Protein AF-0000000069702756 (afdb_homodimer)

Organism: Klebsiella variicola (NCBI:txid244366)

Structure (mmCIF, N/CA/C/O backbone):
data_AF-0000000069702756-model_v1
#
loop_
_entity.id
_entity.type
_entity.pdbx_description
1 polymer 'DUF1471 domain-containing protein'
#
loop_
_atom_site.group_PDB
_atom_site.id
_atom_site.type_symbol
_atom_site.label_atom_id
_atom_site.label_alt_id
_atom_site.label_comp_id
_atom_site.label_asym_id
_atom_site.label_entity_id
_atom_site.label_seq_id
_atom_site.pdbx_PDB_ins_code
_atom_site.Cartn_x
_atom_site.Cartn_y
_atom_site.Cartn_z
_atom_site.occupancy
_atom_site.B_iso_or_equiv
_atom_site.auth_seq_id
_atom_site.auth_comp_id
_atom_site.auth_asym_id
_atom_site.auth_atom_id
_atom_site.pdbx_PDB_model_num
ATOM 1 N N . MET A 1 1 ? 12.602 -3.836 43.719 1 29.5 1 MET A N 1
ATOM 2 C CA . MET A 1 1 ? 11.68 -3.465 42.656 1 29.5 1 MET A CA 1
ATOM 3 C C . MET A 1 1 ? 12.219 -3.9 41.281 1 29.5 1 MET A C 1
ATOM 5 O O . MET A 1 1 ? 13.352 -3.561 40.938 1 29.5 1 MET A O 1
ATOM 9 N N . LYS A 1 2 ? 11.969 -5.18 40.969 1 30.47 2 LYS A N 1
ATOM 10 C CA . LYS A 1 2 ? 12.484 -5.785 39.719 1 30.47 2 LYS A CA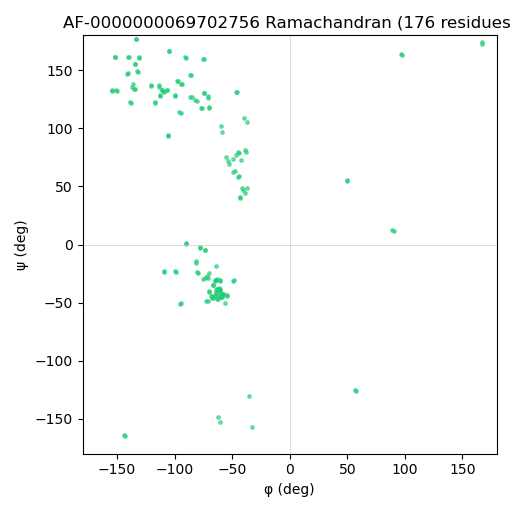 1
ATOM 11 C C . LYS A 1 2 ? 11.992 -5.039 38.5 1 30.47 2 LYS A C 1
ATOM 13 O O . LYS A 1 2 ? 10.805 -4.738 38.375 1 30.47 2 LYS A O 1
ATOM 18 N N . LYS A 1 3 ? 12.883 -4.164 38.062 1 32.62 3 LYS A N 1
ATOM 19 C CA . LYS A 1 3 ? 12.656 -3.348 36.875 1 32.62 3 LYS A CA 1
ATOM 20 C C . LYS A 1 3 ? 12.133 -4.191 35.719 1 32.62 3 LYS A C 1
ATOM 22 O O . LYS A 1 3 ? 12.773 -5.16 35.281 1 32.62 3 LYS A O 1
ATOM 27 N N . VAL A 1 4 ? 10.906 -4.484 35.812 1 38.25 4 VAL A N 1
ATOM 28 C CA . VAL A 1 4 ? 10.305 -5.117 34.656 1 38.25 4 VAL A CA 1
ATOM 29 C C . VAL A 1 4 ? 10.656 -4.32 33.406 1 38.25 4 VAL A C 1
ATOM 31 O O . VAL A 1 4 ? 10.367 -3.125 33.312 1 38.25 4 VAL A O 1
ATOM 34 N N . ILE A 1 5 ? 11.875 -4.496 33.062 1 35.91 5 ILE A N 1
ATOM 35 C CA . ILE A 1 5 ? 12.195 -3.873 31.797 1 35.91 5 ILE A CA 1
ATOM 36 C C . ILE A 1 5 ? 11.211 -4.355 30.734 1 35.91 5 ILE A C 1
ATOM 38 O O . ILE A 1 5 ? 11.102 -5.559 30.469 1 35.91 5 ILE A O 1
ATOM 42 N N . VAL A 1 6 ? 10.078 -3.918 30.844 1 35.66 6 VAL A N 1
ATOM 43 C CA . VAL A 1 6 ? 9.195 -4.203 29.719 1 35.66 6 VAL A CA 1
ATOM 44 C C . VAL A 1 6 ? 9.883 -3.832 28.406 1 35.66 6 VAL A C 1
ATOM 46 O O . VAL A 1 6 ? 10.195 -2.66 28.172 1 35.66 6 VAL A O 1
ATOM 49 N N . ALA A 1 7 ? 10.961 -4.484 28.141 1 35.19 7 ALA A N 1
ATOM 50 C CA . ALA A 1 7 ? 11.477 -4.215 26.797 1 35.19 7 ALA A CA 1
ATOM 51 C C . ALA A 1 7 ? 10.352 -4.211 25.766 1 35.19 7 ALA A C 1
ATOM 53 O O . ALA A 1 7 ? 9.594 -5.18 25.656 1 35.19 7 ALA A O 1
ATOM 54 N N . LEU A 1 8 ? 9.656 -3.139 25.719 1 34.28 8 LEU A N 1
ATOM 55 C CA . LEU A 1 8 ? 8.734 -2.994 24.594 1 34.28 8 LEU A CA 1
ATOM 56 C C . LEU A 1 8 ? 9.398 -3.404 23.281 1 34.28 8 LEU A C 1
ATOM 58 O O . LEU A 1 8 ? 10.367 -2.775 22.844 1 34.28 8 LEU A O 1
ATOM 62 N N . ALA A 1 9 ? 9.836 -4.664 23.281 1 32.09 9 ALA A N 1
ATOM 63 C CA . ALA A 1 9 ? 10.344 -5.066 21.969 1 32.09 9 ALA A CA 1
ATOM 64 C C . ALA A 1 9 ? 9.484 -4.484 20.859 1 32.09 9 ALA A C 1
ATOM 66 O O . ALA A 1 9 ? 8.266 -4.684 20.828 1 32.09 9 ALA A O 1
ATOM 67 N N . LEU A 1 10 ? 9.734 -3.256 20.547 1 34.94 10 LEU A N 1
ATOM 68 C CA . LEU A 1 10 ? 9.125 -2.596 19.391 1 34.94 10 LEU A CA 1
ATOM 69 C C . LEU A 1 10 ? 9.133 -3.51 18.172 1 34.94 10 LEU A C 1
ATOM 71 O O . LEU A 1 10 ? 10.18 -3.709 17.547 1 34.94 10 LEU A O 1
ATOM 75 N N . SER A 1 11 ? 8.828 -4.875 18.391 1 36.53 11 SER A N 1
ATOM 76 C CA . SER A 1 11 ? 8.828 -5.723 17.203 1 36.53 11 SER A CA 1
ATOM 77 C C . SER A 1 11 ? 8.211 -5 16.016 1 36.53 11 SER A C 1
ATOM 79 O O . SER A 1 11 ? 7.246 -4.246 16.156 1 36.53 11 SER A O 1
ATOM 81 N N . ALA A 1 12 ? 9.023 -4.656 15.117 1 32.22 12 ALA A N 1
ATOM 82 C CA . ALA A 1 12 ? 8.523 -4.121 13.852 1 32.22 12 ALA A CA 1
ATOM 83 C C . ALA A 1 12 ? 7.297 -4.887 13.375 1 32.22 12 ALA A C 1
ATOM 85 O O . ALA A 1 12 ? 7.395 -6.051 12.977 1 32.22 12 ALA A O 1
ATOM 86 N N . VAL A 1 13 ? 6.23 -5.199 14.211 1 34.97 13 VAL A N 1
ATOM 87 C CA . VAL A 1 13 ? 5.004 -5.844 13.75 1 34.97 13 VAL A CA 1
ATOM 88 C C . VAL A 1 13 ? 4.574 -5.238 12.414 1 34.97 13 VAL A C 1
ATOM 90 O O . VAL A 1 13 ? 4.059 -4.117 12.375 1 34.97 13 VAL A O 1
ATOM 93 N N . ALA A 1 14 ? 5.312 -5.113 11.555 1 35.88 14 ALA A N 1
ATOM 94 C CA . ALA A 1 14 ? 4.75 -4.711 10.266 1 35.88 14 ALA A CA 1
ATOM 95 C C . ALA A 1 14 ? 3.371 -5.332 10.055 1 35.88 14 ALA A C 1
ATOM 97 O O . ALA A 1 14 ? 2.846 -6.008 10.938 1 35.88 14 ALA A O 1
ATOM 98 N N . PHE A 1 15 ? 3.152 -6 8.812 1 38.38 15 PHE A N 1
ATOM 99 C CA . PHE A 1 15 ? 1.966 -6.18 7.984 1 38.38 15 PHE A CA 1
ATOM 100 C C . PHE A 1 15 ? 0.99 -7.148 8.641 1 38.38 15 PHE A C 1
ATOM 102 O O . PHE A 1 15 ? 0.016 -7.574 8.016 1 38.38 15 PHE A O 1
ATOM 109 N N . GLY A 1 16 ? 1.469 -8.148 9.492 1 34.31 16 GLY A N 1
ATOM 110 C CA . GLY A 1 16 ? 0.382 -9.117 9.5 1 34.31 16 GLY A CA 1
ATOM 111 C C . GLY A 1 16 ? -0.945 -8.516 9.922 1 34.31 16 GLY A C 1
ATOM 112 O O . GLY A 1 16 ? -1.986 -9.172 9.828 1 34.31 16 GLY A O 1
ATOM 113 N N . ALA A 1 17 ? -0.895 -7.867 10.984 1 38.16 17 ALA A N 1
ATOM 114 C CA . ALA A 1 17 ? -2.174 -7.918 11.688 1 38.16 17 ALA A CA 1
ATOM 115 C C . ALA A 1 17 ? -3.283 -7.277 10.852 1 38.16 17 ALA A C 1
ATOM 117 O O . ALA A 1 17 ? -3.016 -6.652 9.828 1 38.16 17 ALA A O 1
ATOM 118 N N . SER A 1 18 ? -4.25 -6.688 11.539 1 50.97 18 SER A N 1
ATOM 119 C CA . SER A 1 18 ? -5.672 -6.512 11.266 1 50.97 18 SER A CA 1
ATOM 120 C C . SER A 1 18 ? -5.902 -5.5 10.148 1 50.97 18 SER A C 1
ATOM 122 O O . SER A 1 18 ? -7.02 -5.363 9.641 1 50.97 18 SER A O 1
ATOM 124 N N . ALA A 1 19 ? -4.902 -4.461 9.93 1 62.91 19 ALA A N 1
ATOM 125 C CA . ALA A 1 19 ? -5.344 -3.455 8.969 1 62.91 19 ALA A CA 1
ATOM 126 C C . ALA A 1 19 ? -5.051 -3.895 7.539 1 62.91 19 ALA A C 1
ATOM 128 O O . ALA A 1 19 ? -4.023 -4.52 7.273 1 62.91 19 ALA A O 1
ATOM 129 N N . ALA A 1 20 ? -5.988 -3.879 6.793 1 79.44 20 ALA A N 1
ATOM 130 C CA . ALA A 1 20 ? -5.883 -4.168 5.363 1 79.44 20 ALA A CA 1
ATOM 131 C C . ALA A 1 20 ? -4.699 -3.432 4.742 1 79.44 20 ALA A C 1
ATOM 133 O O . ALA A 1 20 ? -4.422 -2.283 5.094 1 79.44 20 ALA A O 1
ATOM 134 N N . GLN A 1 21 ? -3.852 -4.113 3.967 1 86.31 21 GLN A N 1
ATOM 135 C CA . GLN A 1 21 ? -2.637 -3.582 3.357 1 86.31 21 GLN A CA 1
ATOM 136 C C . GLN A 1 21 ? -2.881 -3.178 1.906 1 86.31 21 GLN A C 1
ATOM 138 O O . GLN A 1 21 ? -3.592 -3.869 1.175 1 86.31 21 GLN A O 1
ATOM 143 N N . LEU A 1 22 ? -2.242 -2.041 1.576 1 91.5 22 LEU A N 1
ATOM 144 C CA . LEU A 1 22 ? -2.342 -1.592 0.192 1 91.5 22 LEU A CA 1
ATOM 145 C C . LEU A 1 22 ? -1.468 -2.445 -0.721 1 91.5 22 LEU A C 1
ATOM 147 O O . LEU A 1 22 ? -0.321 -2.746 -0.385 1 91.5 22 LEU A O 1
ATOM 151 N N . ILE A 1 23 ? -2.023 -2.928 -1.808 1 93.5 23 ILE A N 1
ATOM 152 C CA . ILE A 1 23 ? -1.284 -3.715 -2.789 1 93.5 23 ILE A CA 1
ATOM 153 C C . ILE A 1 23 ? -1.599 -3.211 -4.195 1 93.5 23 ILE A C 1
ATOM 155 O O . ILE A 1 23 ? -2.359 -2.254 -4.363 1 93.5 23 ILE A O 1
ATOM 159 N N . THR A 1 24 ? -0.906 -3.83 -5.191 1 94.12 24 THR A N 1
ATOM 160 C CA . THR A 1 24 ? -1.126 -3.412 -6.574 1 94.12 24 THR A CA 1
ATOM 161 C C . THR A 1 24 ? -1.977 -4.434 -7.32 1 94.12 24 THR A C 1
ATOM 163 O O . THR A 1 24 ? -2.168 -5.555 -6.844 1 94.12 24 THR A O 1
ATOM 166 N N . LYS A 1 25 ? -2.449 -4.039 -8.445 1 93.75 25 LYS A N 1
ATOM 167 C CA . LYS A 1 25 ? -3.293 -4.922 -9.25 1 93.75 25 LYS A CA 1
ATOM 168 C C . LYS A 1 25 ? -2.514 -6.145 -9.727 1 93.75 25 LYS A C 1
ATOM 170 O O . LYS A 1 25 ? -3.084 -7.223 -9.891 1 93.75 25 LYS A O 1
ATOM 175 N N . GLU A 1 26 ? -1.256 -5.953 -9.914 1 92.69 26 GLU A N 1
ATOM 176 C CA . GLU A 1 26 ? -0.386 -7.047 -10.336 1 92.69 26 GLU A CA 1
ATOM 177 C C . GLU A 1 26 ? -0.319 -8.141 -9.281 1 92.69 26 GLU A C 1
ATOM 179 O O . GLU A 1 26 ? -0.345 -9.328 -9.602 1 92.69 26 GLU A O 1
ATOM 184 N N . GLU A 1 27 ? -0.296 -7.746 -8.07 1 93.19 27 GLU A N 1
ATOM 185 C CA . GLU A 1 27 ? -0.268 -8.695 -6.965 1 93.19 27 GLU A CA 1
ATOM 186 C C . GLU A 1 27 ? -1.581 -9.469 -6.871 1 93.19 27 GLU A C 1
ATOM 188 O O . GLU A 1 27 ? -1.582 -10.672 -6.582 1 93.19 27 GLU A O 1
ATOM 193 N N . VAL A 1 28 ? -2.658 -8.727 -7.004 1 95 28 VAL A N 1
ATOM 194 C CA . VAL A 1 28 ? -3.982 -9.336 -6.93 1 95 28 VAL A CA 1
ATOM 195 C C . VAL A 1 28 ? -4.082 -10.477 -7.941 1 95 28 VAL A C 1
ATOM 197 O O . VAL A 1 28 ? -4.602 -11.555 -7.625 1 95 28 VAL A O 1
ATOM 200 N N . LYS A 1 29 ? -3.586 -10.219 -9.109 1 92.12 29 LYS A N 1
ATOM 201 C CA . LYS A 1 29 ? -3.629 -11.211 -10.18 1 92.12 29 LYS A CA 1
ATOM 202 C C . LYS A 1 29 ? -2.686 -12.375 -9.891 1 92.12 29 LYS A C 1
ATOM 204 O O . LYS A 1 29 ? -3.031 -13.531 -10.125 1 92.12 29 LYS A O 1
ATOM 209 N N . HIS A 1 30 ? -1.546 -12.086 -9.383 1 90.31 30 HIS A N 1
ATOM 210 C CA . HIS A 1 30 ? -0.539 -13.102 -9.102 1 90.31 30 HIS A CA 1
ATOM 211 C C . HIS A 1 30 ? -0.991 -14.031 -7.98 1 90.31 30 HIS A C 1
ATOM 213 O O . HIS A 1 30 ? -0.875 -15.25 -8.094 1 90.31 30 HIS A O 1
ATOM 219 N N . PHE A 1 31 ? -1.513 -13.453 -6.898 1 92 31 PHE A N 1
ATOM 220 C CA . PHE A 1 31 ? -1.909 -14.211 -5.719 1 92 31 PHE A CA 1
ATOM 221 C C . PHE A 1 31 ? -3.367 -14.648 -5.82 1 92 31 PHE A C 1
ATOM 223 O O . PHE A 1 31 ? -3.867 -15.367 -4.957 1 92 31 PHE A O 1
ATOM 230 N N . LYS A 1 32 ? -3.959 -14.32 -6.859 1 94.81 32 LYS A N 1
ATOM 231 C CA . LYS A 1 32 ? -5.34 -14.688 -7.16 1 94.81 32 LYS A CA 1
ATOM 232 C C . LYS A 1 32 ? -6.262 -14.367 -5.984 1 94.81 32 LYS A C 1
ATOM 234 O O . LYS A 1 32 ? -6.996 -15.242 -5.512 1 94.81 32 LYS A O 1
ATOM 239 N N . LEU A 1 33 ? -6.254 -13.164 -5.547 1 96.19 33 LEU A N 1
ATOM 240 C CA . LEU A 1 33 ? -7.055 -12.703 -4.418 1 96.19 33 LEU A CA 1
ATOM 241 C C . LEU A 1 33 ? -8.523 -12.562 -4.812 1 96.19 33 LEU A C 1
ATOM 243 O O . LEU A 1 33 ? -8.836 -12.43 -6 1 96.19 33 LEU A O 1
ATOM 247 N N . THR A 1 34 ? -9.312 -12.57 -3.822 1 97 34 THR A N 1
ATOM 248 C CA . THR A 1 34 ? -10.75 -12.469 -4.059 1 97 34 THR A CA 1
ATOM 249 C C . THR A 1 34 ? -11.234 -11.039 -3.82 1 97 34 THR A C 1
ATOM 251 O O . THR A 1 34 ? -10.961 -10.453 -2.77 1 97 34 THR A O 1
ATOM 254 N N . LYS A 1 35 ? -11.883 -10.594 -4.758 1 96.75 35 LYS A N 1
ATOM 255 C CA . LYS A 1 35 ? -12.406 -9.234 -4.645 1 96.75 35 LYS A CA 1
ATOM 256 C C . LYS A 1 35 ? -13.547 -9.164 -3.631 1 96.75 35 LYS A C 1
ATOM 258 O O . LYS A 1 35 ? -14.492 -9.953 -3.697 1 96.75 35 LYS A O 1
ATOM 263 N N . VAL A 1 36 ? -13.438 -8.273 -2.709 1 97.12 36 VAL A N 1
ATOM 264 C CA . VAL A 1 36 ? -14.43 -8.117 -1.65 1 97.12 36 VAL A CA 1
ATOM 265 C C . VAL A 1 36 ? -15.422 -7.027 -2.037 1 97.12 36 VAL A C 1
ATOM 267 O O . VAL A 1 36 ? -16.641 -7.238 -1.966 1 97.12 36 VAL A O 1
ATOM 270 N N . GLY A 1 37 ? -14.883 -5.832 -2.432 1 97.56 37 GLY A N 1
ATOM 271 C CA . GLY A 1 37 ? -15.727 -4.719 -2.83 1 97.56 37 GLY A CA 1
ATOM 272 C C . GLY A 1 37 ? -14.969 -3.406 -2.93 1 97.56 37 GLY A C 1
ATOM 273 O O . GLY A 1 37 ? -13.797 -3.328 -2.555 1 97.56 37 GLY A O 1
ATOM 274 N N . PRO A 1 38 ? -15.625 -2.443 -3.408 1 96.5 38 PRO A N 1
ATOM 275 C CA . PRO A 1 38 ? -15 -1.128 -3.564 1 96.5 38 PRO A CA 1
ATOM 276 C C . PRO A 1 38 ? -15.078 -0.284 -2.293 1 96.5 38 PRO A C 1
ATOM 278 O O . PRO A 1 38 ? -16.031 -0.406 -1.525 1 96.5 38 PRO A O 1
ATOM 281 N N . ILE A 1 39 ? -14.031 0.523 -2.068 1 95.5 39 ILE A N 1
ATOM 282 C CA . ILE A 1 39 ? -14.008 1.512 -0.997 1 95.5 39 ILE A CA 1
ATOM 283 C C . ILE A 1 39 ? -13.477 2.84 -1.531 1 95.5 39 ILE A C 1
ATOM 285 O O . ILE A 1 39 ? -12.82 2.879 -2.57 1 95.5 39 ILE A O 1
ATOM 289 N N . SER A 1 40 ? -13.812 3.912 -0.934 1 92.62 40 SER A N 1
ATOM 290 C CA . SER A 1 40 ? -13.367 5.227 -1.38 1 92.62 40 SER A CA 1
ATOM 291 C C . SER A 1 40 ? -13.344 6.223 -0.225 1 92.62 40 SER A C 1
ATOM 293 O O . SER A 1 40 ? -14.172 6.148 0.683 1 92.62 40 SER A O 1
ATOM 295 N N . VAL A 1 41 ? -12.18 6.887 -0.254 1 91.19 41 VAL A N 1
ATOM 296 C CA . VAL A 1 41 ? -12.07 7.953 0.74 1 91.19 41 VAL A CA 1
ATOM 297 C C . VAL A 1 41 ? -12.109 9.312 0.047 1 91.19 41 VAL A C 1
ATOM 299 O O . VAL A 1 41 ? -11.586 9.469 -1.059 1 91.19 41 VAL A O 1
ATOM 302 N N . GLY A 1 42 ? -12.805 10.172 0.435 1 81.81 42 GLY A N 1
ATOM 303 C CA . GLY A 1 42 ? -12.992 11.469 -0.192 1 81.81 42 GLY A CA 1
ATOM 304 C C . GLY A 1 42 ? -13.172 12.594 0.808 1 81.81 42 GLY A C 1
ATOM 305 O O . GLY A 1 42 ? -12.875 12.438 1.993 1 81.81 42 GLY A O 1
ATOM 306 N N . PRO A 1 43 ? -13.648 13.562 0.202 1 73.75 43 PRO A N 1
ATOM 307 C CA . PRO A 1 43 ? -13.828 14.812 0.947 1 73.75 43 PRO A CA 1
ATOM 308 C C . PRO A 1 43 ? -14.547 14.609 2.277 1 73.75 43 PRO A C 1
ATOM 310 O O . PRO A 1 43 ? -14.273 15.32 3.248 1 73.75 43 PRO A O 1
ATOM 313 N N . SER A 1 44 ? -15.266 13.758 2.191 1 69.19 44 SER A N 1
ATOM 314 C CA . SER A 1 44 ? -15.906 13.57 3.488 1 69.19 44 SER A CA 1
ATOM 315 C C . SER A 1 44 ? -14.953 12.93 4.488 1 69.19 44 SER A C 1
ATOM 317 O O . SER A 1 44 ? -15.148 13.047 5.703 1 69.19 44 SER A O 1
ATOM 319 N N . GLY A 1 45 ? -14.086 12.188 3.992 1 64.81 45 GLY A N 1
ATOM 320 C CA . GLY A 1 45 ? -13.109 11.57 4.875 1 64.81 45 GLY A CA 1
ATOM 321 C C . GLY A 1 45 ? -12.062 12.547 5.383 1 64.81 45 GLY A C 1
ATOM 322 O O . GLY A 1 45 ? -11.352 12.25 6.344 1 64.81 45 GLY A O 1
ATOM 323 N N . GLY A 1 46 ? -12.227 13.766 4.793 1 68.06 46 GLY A N 1
ATOM 324 C CA . GLY A 1 46 ? -11.359 14.82 5.277 1 68.06 46 GLY A CA 1
ATOM 325 C C . GLY A 1 46 ? -10.125 15.031 4.414 1 68.06 46 GLY A C 1
ATOM 326 O O . GLY A 1 46 ? -9.961 14.359 3.395 1 68.06 46 GLY A O 1
ATOM 327 N N . GLU A 1 47 ? -9.5 16.094 4.586 1 79 47 GLU A N 1
ATOM 328 C CA . GLU A 1 47 ? -8.203 16.406 4.008 1 79 47 GLU A CA 1
ATOM 329 C C . GLU A 1 47 ? -7.094 15.57 4.648 1 79 47 GLU A C 1
ATOM 331 O O . GLU A 1 47 ? -7.078 15.375 5.867 1 79 47 GLU A O 1
ATOM 336 N N . PHE A 1 48 ? -6.535 14.812 3.768 1 84.56 48 PHE A N 1
ATOM 337 C CA . PHE A 1 48 ? -5.449 13.992 4.289 1 84.56 48 PHE A CA 1
ATOM 338 C C . PHE A 1 48 ? -4.164 14.805 4.402 1 84.56 48 PHE A C 1
ATOM 340 O O . PHE A 1 48 ? -3.789 15.516 3.471 1 84.56 48 PHE A O 1
ATOM 347 N N . SER A 1 49 ? -3.684 14.781 5.641 1 83.12 49 SER A N 1
ATOM 348 C CA . SER A 1 49 ? -2.451 15.531 5.871 1 83.12 49 SER A CA 1
ATOM 349 C C . SER A 1 49 ? -1.231 14.75 5.402 1 83.12 49 SER A C 1
ATOM 351 O O . SER A 1 49 ? -0.179 15.328 5.129 1 83.12 49 SER A O 1
ATOM 353 N N . SER A 1 50 ? -1.386 13.43 5.359 1 85.69 50 SER A N 1
ATOM 354 C CA . SER A 1 50 ? -0.285 12.57 4.941 1 85.69 50 SER A CA 1
ATOM 355 C C . SER A 1 50 ? -0.802 11.281 4.316 1 85.69 50 SER A C 1
ATOM 357 O O . SER A 1 50 ? -1.955 10.898 4.527 1 85.69 50 SER A O 1
ATOM 359 N N . PRO A 1 51 ? 0.043 10.617 3.588 1 89.75 51 PRO A N 1
ATOM 360 C CA . PRO A 1 51 ? -0.372 9.336 3.01 1 89.75 51 PRO A CA 1
ATOM 361 C C . PRO A 1 51 ? -0.759 8.312 4.07 1 89.75 51 PRO A C 1
ATOM 363 O O . PRO A 1 51 ? -1.648 7.484 3.838 1 89.75 51 PRO A O 1
ATOM 366 N N . SER A 1 52 ? -0.091 8.445 5.176 1 84.88 52 SER A N 1
ATOM 367 C CA . SER A 1 52 ? -0.398 7.539 6.277 1 84.88 52 SER A CA 1
ATOM 368 C C . SER A 1 52 ? -1.85 7.68 6.719 1 84.88 52 SER A C 1
ATOM 370 O O . SER A 1 52 ? -2.508 6.688 7.035 1 84.88 52 SER A O 1
ATOM 372 N N . ASP A 1 53 ? -2.342 8.906 6.738 1 84.31 53 ASP A N 1
ATOM 373 C CA . ASP A 1 53 ? -3.729 9.188 7.098 1 84.31 53 ASP A CA 1
ATOM 374 C C . ASP A 1 53 ? -4.691 8.562 6.09 1 84.31 53 ASP A C 1
ATOM 376 O O . ASP A 1 53 ? -5.73 8.016 6.473 1 84.31 53 ASP A O 1
ATOM 380 N N . LEU A 1 54 ? -4.359 8.648 4.918 1 88.12 54 LEU A N 1
ATOM 381 C CA . LEU A 1 54 ? -5.16 8.094 3.832 1 88.12 54 LEU A CA 1
ATOM 382 C C . LEU A 1 54 ? -5.254 6.578 3.947 1 88.12 54 LEU A C 1
ATOM 384 O O . LEU A 1 54 ? -6.344 6.012 3.879 1 88.12 54 LEU A O 1
ATOM 388 N N . HIS A 1 55 ? -4.152 5.973 4.168 1 88.06 55 HIS A N 1
ATOM 389 C CA . HIS A 1 55 ? -4.086 4.52 4.273 1 88.06 55 HIS A CA 1
ATOM 390 C C . HIS A 1 55 ? -4.828 4.02 5.508 1 88.06 55 HIS A C 1
ATOM 392 O O . HIS A 1 55 ? -5.43 2.941 5.48 1 88.06 55 HIS A O 1
ATOM 398 N N . ASP A 1 56 ? -4.738 4.812 6.508 1 84.75 56 ASP A N 1
ATOM 399 C CA . ASP A 1 56 ? -5.473 4.469 7.723 1 84.75 56 ASP A CA 1
ATOM 400 C C . ASP A 1 56 ? -6.973 4.363 7.445 1 84.75 56 ASP A C 1
ATOM 402 O O . ASP A 1 56 ? -7.629 3.426 7.902 1 84.75 56 ASP A O 1
ATOM 406 N N . GLN A 1 57 ? -7.461 5.242 6.723 1 87.12 57 GLN A N 1
ATOM 407 C CA . GLN A 1 57 ? -8.883 5.246 6.383 1 87.12 57 GLN A CA 1
ATOM 408 C C . GLN A 1 57 ? -9.219 4.117 5.414 1 87.12 57 GLN A C 1
ATOM 410 O O . GLN A 1 57 ? -10.195 3.391 5.613 1 87.12 57 GLN A O 1
ATOM 415 N N . LEU A 1 58 ? -8.43 4.031 4.398 1 92.69 58 LEU A N 1
ATOM 416 C CA . LEU A 1 58 ? -8.648 2.975 3.414 1 92.69 58 LEU A CA 1
ATOM 417 C C . LEU A 1 58 ? -8.547 1.598 4.062 1 92.69 58 LEU A C 1
ATOM 419 O O . LEU A 1 58 ? -9.367 0.719 3.795 1 92.69 58 LEU A O 1
ATOM 423 N N . SER A 1 59 ? -7.488 1.457 4.898 1 89.81 59 SER A N 1
ATOM 424 C CA . SER A 1 59 ? -7.305 0.19 5.598 1 89.81 59 SER A CA 1
ATOM 425 C C . SER A 1 59 ? -8.492 -0.118 6.504 1 89.81 59 SER A C 1
ATOM 427 O O . SER A 1 59 ? -8.898 -1.274 6.629 1 89.81 59 SER A O 1
ATOM 429 N N . LYS A 1 60 ? -8.961 0.863 7.227 1 87.12 60 LYS A N 1
ATOM 430 C CA . LYS A 1 60 ? -10.117 0.701 8.109 1 87.12 60 LYS A CA 1
ATOM 431 C C . LYS A 1 60 ? -11.352 0.261 7.32 1 87.12 60 LYS A C 1
ATOM 433 O O . LYS A 1 60 ? -12.07 -0.65 7.738 1 87.12 60 LYS A O 1
ATOM 438 N N . LEU A 1 61 ? -11.547 0.904 6.199 1 92.12 61 LEU A N 1
ATOM 439 C CA . LEU A 1 61 ? -12.68 0.56 5.344 1 92.12 61 LEU A CA 1
ATOM 440 C C . LEU A 1 61 ? -12.531 -0.856 4.797 1 92.12 61 LEU A C 1
ATOM 442 O O . LEU A 1 61 ? -13.508 -1.612 4.754 1 92.12 61 LEU A O 1
ATOM 446 N N . ALA A 1 62 ? -11.398 -1.175 4.363 1 93.06 62 ALA A N 1
ATOM 447 C CA . ALA A 1 62 ? -11.125 -2.52 3.861 1 93.06 62 ALA A CA 1
ATOM 448 C C . ALA A 1 62 ? -11.391 -3.57 4.934 1 93.06 62 ALA A C 1
ATOM 450 O O . ALA A 1 62 ? -11.977 -4.621 4.652 1 93.06 62 ALA A O 1
ATOM 451 N N . ASP A 1 63 ? -10.875 -3.23 6.16 1 88.06 63 ASP A N 1
ATOM 452 C CA . ASP A 1 63 ? -11.094 -4.133 7.285 1 88.06 63 ASP A CA 1
ATOM 453 C C . ASP A 1 63 ? -12.586 -4.309 7.57 1 88.06 63 ASP A C 1
ATOM 455 O O . ASP A 1 63 ? -13.039 -5.414 7.875 1 88.06 63 ASP A O 1
ATOM 459 N N . GLU A 1 64 ? -13.32 -3.238 7.445 1 90.38 64 GLU A N 1
ATOM 460 C CA . GLU A 1 64 ? -14.766 -3.27 7.68 1 90.38 64 GLU A CA 1
ATOM 461 C C . GLU A 1 64 ? -15.461 -4.176 6.672 1 90.38 64 GLU A C 1
ATOM 463 O O . GLU A 1 64 ? -16.484 -4.789 6.984 1 90.38 64 GLU A O 1
ATOM 468 N N . LYS A 1 65 ? -14.859 -4.223 5.57 1 92.31 65 LYS A N 1
ATOM 469 C CA . LYS A 1 65 ? -15.406 -5.066 4.516 1 92.31 65 LYS A CA 1
ATOM 470 C C . LYS A 1 65 ? -15.008 -6.527 4.711 1 92.31 65 LYS A C 1
ATOM 472 O O . LYS A 1 65 ? -15.547 -7.418 4.055 1 92.31 65 LYS A O 1
ATOM 477 N N . GLY A 1 66 ? -14.023 -6.59 5.562 1 90.75 66 GLY A N 1
ATOM 478 C CA . GLY A 1 66 ? -13.508 -7.922 5.824 1 90.75 66 GLY A CA 1
ATOM 479 C C . GLY A 1 66 ? -12.375 -8.32 4.895 1 90.75 66 GLY A C 1
ATOM 480 O O . GLY A 1 66 ? -12.078 -9.5 4.738 1 90.75 66 GLY A O 1
ATOM 481 N N . GLY A 1 67 ? -11.945 -7.352 4.238 1 92.38 67 GLY A N 1
ATOM 482 C CA . GLY A 1 67 ? -10.812 -7.609 3.354 1 92.38 67 GLY A CA 1
ATOM 483 C C . GLY A 1 67 ? -9.469 -7.395 4.023 1 92.38 67 GLY A C 1
ATOM 484 O O . GLY A 1 67 ? -9.391 -6.742 5.066 1 92.38 67 GLY A O 1
ATOM 485 N N . LYS A 1 68 ? -8.43 -8.008 3.408 1 89.06 68 LYS A N 1
ATOM 486 C CA . LYS A 1 68 ? -7.086 -7.906 3.977 1 89.06 68 LYS A CA 1
ATOM 487 C C . LYS A 1 68 ? -6.195 -7.02 3.113 1 89.06 68 LYS A C 1
ATOM 489 O O . LYS A 1 68 ? -5.199 -6.477 3.594 1 89.06 68 LYS A O 1
ATOM 494 N N . TYR A 1 69 ? -6.57 -6.934 1.916 1 92.94 69 TYR A N 1
ATOM 495 C CA . TYR A 1 69 ? -5.801 -6.156 0.951 1 92.94 69 TYR A CA 1
ATOM 496 C C . TYR A 1 69 ? -6.711 -5.234 0.147 1 92.94 69 TYR A C 1
ATOM 498 O O . TYR A 1 69 ? -7.895 -5.52 -0.03 1 92.94 69 TYR A O 1
ATOM 506 N N . TYR A 1 70 ? -6.168 -4.09 -0.243 1 94.44 70 TYR A N 1
ATOM 507 C CA . TYR A 1 70 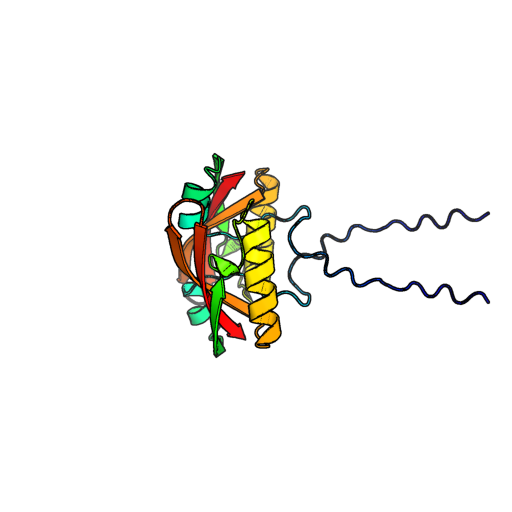? -6.941 -3.195 -1.097 1 94.44 70 TYR A CA 1
ATOM 508 C C . TYR A 1 70 ? -6.059 -2.564 -2.166 1 94.44 70 TYR A C 1
ATOM 510 O O . TYR A 1 70 ? -4.871 -2.322 -1.936 1 94.44 70 TYR A O 1
ATOM 518 N N . VAL A 1 71 ? -6.574 -2.283 -3.357 1 96.25 71 VAL A N 1
ATOM 519 C CA . VAL A 1 71 ? -5.867 -1.693 -4.488 1 96.25 71 VAL A CA 1
ATOM 520 C C . VAL A 1 71 ? -6.484 -0.342 -4.836 1 96.25 71 VAL A C 1
ATOM 522 O O . VAL A 1 71 ? -7.688 -0.251 -5.094 1 96.25 71 VAL A O 1
ATOM 525 N N . ILE A 1 72 ? -5.656 0.652 -4.789 1 95.69 72 ILE A N 1
ATOM 526 C CA . ILE A 1 72 ? -6.152 1.968 -5.176 1 95.69 72 ILE A CA 1
ATOM 527 C C . ILE A 1 72 ? -6.254 2.051 -6.699 1 95.69 72 ILE A C 1
ATOM 529 O O . ILE A 1 72 ? -5.25 1.922 -7.402 1 95.69 72 ILE A O 1
ATOM 533 N N . THR A 1 73 ? -7.41 2.232 -7.094 1 95.06 73 THR A N 1
ATOM 534 C CA . THR A 1 73 ? -7.664 2.256 -8.531 1 95.06 73 THR A CA 1
ATOM 535 C C . THR A 1 73 ? -7.77 3.691 -9.039 1 95.06 73 THR A C 1
ATOM 537 O O . THR A 1 73 ? -7.566 3.953 -10.227 1 95.06 73 THR A O 1
ATOM 540 N N . ALA A 1 74 ? -8.102 4.555 -8.078 1 92.44 74 ALA A N 1
ATOM 541 C CA . ALA A 1 74 ? -8.25 5.957 -8.469 1 92.44 74 ALA A CA 1
ATOM 542 C C . ALA A 1 74 ? -7.906 6.887 -7.305 1 92.44 74 ALA A C 1
ATOM 544 O O . ALA A 1 74 ? -8.281 6.625 -6.16 1 92.44 74 ALA A O 1
ATOM 545 N N . ALA A 1 75 ? -7.078 7.895 -7.613 1 92.12 75 ALA A N 1
ATOM 546 C CA . ALA A 1 75 ? -6.734 8.938 -6.648 1 92.12 75 ALA A CA 1
ATOM 547 C C . ALA A 1 75 ? -6.727 10.312 -7.305 1 92.12 75 ALA A C 1
ATOM 549 O O . ALA A 1 75 ? -6.078 10.508 -8.336 1 92.12 75 ALA A O 1
ATOM 550 N N . ARG A 1 76 ? -7.543 11.141 -6.766 1 88.12 76 ARG A N 1
ATOM 551 C CA . ARG A 1 76 ? -7.684 12.461 -7.383 1 88.12 76 ARG A CA 1
ATOM 552 C C . ARG A 1 76 ? -7.691 13.562 -6.328 1 88.12 76 ARG A C 1
ATOM 554 O O . ARG A 1 76 ? -8.227 13.375 -5.23 1 88.12 76 ARG A O 1
ATOM 561 N N . GLU A 1 77 ? -6.969 14.641 -6.652 1 86.69 77 GLU A N 1
ATOM 562 C CA . GLU A 1 77 ? -6.988 15.82 -5.789 1 86.69 77 GLU A CA 1
ATOM 563 C C . GLU A 1 77 ? -7.992 16.859 -6.289 1 86.69 77 GLU A C 1
ATOM 565 O O . GLU A 1 77 ? -7.977 17.219 -7.465 1 86.69 77 GLU A O 1
ATOM 570 N N . HIS A 1 78 ? -8.914 17.047 -5.582 1 83.81 78 HIS A N 1
ATOM 571 C CA . HIS A 1 78 ? -9.883 18.078 -5.906 1 83.81 78 HIS A CA 1
ATOM 572 C C . HIS A 1 78 ? -9.727 19.297 -4.992 1 83.81 78 HIS A C 1
ATOM 574 O O . HIS A 1 78 ? -10.383 19.391 -3.957 1 83.81 78 HIS A O 1
ATOM 580 N N . GLY A 1 79 ? -9.008 20.281 -5.324 1 83.06 79 GLY A N 1
ATOM 581 C CA . GLY A 1 79 ? -8.719 21.406 -4.445 1 83.06 79 GLY A CA 1
ATOM 582 C C . GLY A 1 79 ? -8.078 20.984 -3.135 1 83.06 79 GLY A C 1
ATOM 583 O O . GLY A 1 79 ? -7.07 20.281 -3.129 1 83.06 79 GLY A O 1
ATOM 584 N N . PRO A 1 80 ? -8.695 21.391 -2.016 1 80 80 PRO A N 1
ATOM 585 C CA . PRO A 1 80 ? -8.172 20.969 -0.711 1 80 80 PRO A CA 1
ATOM 586 C C . PRO A 1 80 ? -8.539 19.547 -0.348 1 80 80 PRO A C 1
ATOM 588 O O . PRO A 1 80 ? -8.078 19.016 0.668 1 80 80 PRO A O 1
ATOM 591 N N . ASN A 1 81 ? -9.297 19.016 -1.249 1 84.56 81 ASN A N 1
ATOM 592 C CA . ASN A 1 81 ? -9.828 17.688 -0.975 1 84.56 81 ASN A CA 1
ATOM 593 C C . ASN A 1 81 ? -9.125 16.625 -1.812 1 84.56 81 ASN A C 1
ATOM 595 O O . ASN A 1 81 ? -8.789 16.859 -2.973 1 84.56 81 ASN A O 1
ATOM 599 N N . PHE A 1 82 ? -8.758 15.586 -1.135 1 87.81 82 PHE A N 1
ATOM 600 C CA . PHE A 1 82 ? -8.164 14.438 -1.817 1 87.81 82 PHE A CA 1
ATOM 601 C C . PHE A 1 82 ? -9.078 13.227 -1.739 1 87.81 82 PHE A C 1
ATOM 603 O O . PHE A 1 82 ? -9.695 12.969 -0.703 1 87.81 82 PHE A O 1
ATOM 610 N N . GLU A 1 83 ? -9.305 12.672 -2.881 1 90.75 83 GLU A N 1
ATOM 611 C CA . GLU A 1 83 ? -10.156 11.484 -2.941 1 90.75 83 GLU A CA 1
ATOM 612 C C . GLU A 1 83 ? -9.406 10.297 -3.523 1 90.75 83 GLU A C 1
ATOM 614 O O . GLU A 1 83 ? -8.602 10.445 -4.445 1 90.75 83 GLU A O 1
ATOM 619 N N . ALA A 1 84 ? -9.625 9.164 -2.85 1 94.19 84 ALA A N 1
ATOM 620 C CA . ALA A 1 84 ? -9.023 7.922 -3.348 1 94.19 84 ALA A CA 1
ATOM 621 C C . ALA A 1 84 ? -10.047 6.785 -3.348 1 94.19 84 ALA A C 1
ATOM 623 O O . ALA A 1 84 ? -10.773 6.598 -2.373 1 94.19 84 ALA A O 1
ATOM 624 N N . THR A 1 85 ? -10.055 6.094 -4.445 1 95.19 85 THR A N 1
ATOM 625 C CA . THR A 1 85 ? -10.922 4.93 -4.574 1 95.19 85 THR A CA 1
ATOM 626 C C . THR A 1 85 ? -10.102 3.65 -4.688 1 95.19 85 THR A C 1
ATOM 628 O O . THR A 1 85 ? -9.078 3.623 -5.383 1 95.19 85 THR A O 1
ATOM 631 N N . ALA A 1 86 ? -10.555 2.707 -3.967 1 97 86 ALA A N 1
ATOM 632 C CA . ALA A 1 86 ? -9.805 1.454 -3.955 1 97 86 ALA A CA 1
ATOM 633 C C . ALA A 1 86 ? -10.742 0.252 -3.986 1 97 86 ALA A C 1
ATOM 635 O O . ALA A 1 86 ? -11.945 0.388 -3.729 1 97 86 ALA A O 1
ATOM 636 N N . GLU A 1 87 ? -10.18 -0.881 -4.363 1 97.38 87 GLU A N 1
ATOM 637 C CA . GLU A 1 87 ? -10.875 -2.164 -4.305 1 97.38 87 GLU A CA 1
ATOM 638 C C . GLU A 1 87 ? -10.273 -3.068 -3.232 1 97.38 87 GLU A C 1
ATOM 640 O O . GLU A 1 87 ? -9.055 -3.244 -3.176 1 97.38 87 GLU A O 1
ATOM 645 N N . VAL A 1 88 ? -11.164 -3.633 -2.465 1 96.75 88 VAL A N 1
ATOM 646 C CA . VAL A 1 88 ? -10.727 -4.457 -1.343 1 96.75 88 VAL A CA 1
ATOM 647 C C . VAL A 1 88 ? -10.664 -5.922 -1.77 1 96.75 88 VAL A C 1
ATOM 649 O O . VAL A 1 88 ? -11.531 -6.395 -2.508 1 96.75 88 VAL A O 1
ATOM 652 N N . TYR A 1 89 ? -9.625 -6.52 -1.319 1 95.81 89 TYR A N 1
ATOM 653 C CA . TYR A 1 89 ? -9.422 -7.926 -1.65 1 95.81 89 TYR A CA 1
ATOM 654 C C . TYR A 1 89 ? -9.102 -8.742 -0.403 1 95.81 89 TYR A C 1
ATOM 656 O O . TYR A 1 89 ? -8.742 -8.18 0.636 1 95.81 89 TYR A O 1
ATOM 664 N N . LYS A 1 90 ? -9.281 -10.109 -0.528 1 93.25 90 LYS A N 1
ATOM 665 C CA . LYS A 1 90 ? -8.969 -11.008 0.579 1 93.25 90 LYS A CA 1
ATOM 666 C C . LYS A 1 90 ? -8.383 -12.328 0.071 1 93.25 90 LYS A C 1
ATOM 668 O O . LYS A 1 90 ? -8.609 -12.711 -1.078 1 93.25 90 LYS A O 1
ATOM 673 N N . MET B 1 1 ? -1.005 -12.664 43.531 1 27.7 1 MET B N 1
ATOM 674 C CA . MET B 1 1 ? -0.646 -12.883 42.125 1 27.7 1 MET B CA 1
ATOM 675 C C . MET B 1 1 ? -1.298 -11.836 41.219 1 27.7 1 MET B C 1
ATOM 677 O O . MET B 1 1 ? -2.521 -11.812 41.094 1 27.7 1 MET B O 1
ATOM 681 N N . LYS B 1 2 ? -0.84 -10.648 41.344 1 31.81 2 LYS B N 1
ATOM 682 C CA . LYS B 1 2 ? -1.457 -9.508 40.656 1 31.81 2 LYS B CA 1
ATOM 683 C C . LYS B 1 2 ? -1.454 -9.68 39.156 1 31.81 2 LYS B C 1
ATOM 685 O O . LYS B 1 2 ? -0.472 -10.164 38.594 1 31.81 2 LYS B O 1
ATOM 690 N N . LYS B 1 3 ? -2.639 -10.055 38.688 1 30.28 3 LYS B N 1
ATOM 691 C CA . LYS B 1 3 ? -2.969 -10.234 37.281 1 30.28 3 LYS B CA 1
ATOM 692 C C . LYS B 1 3 ? -2.381 -9.109 36.438 1 30.28 3 LYS B C 1
ATOM 694 O O . LYS B 1 3 ? -2.725 -7.938 36.625 1 30.28 3 LYS B O 1
ATOM 699 N N . VAL B 1 4 ? -1.186 -9.195 36.312 1 37.34 4 VAL B N 1
ATOM 700 C CA . VAL B 1 4 ? -0.661 -8.258 35.312 1 37.34 4 VAL B CA 1
ATOM 701 C C . VAL B 1 4 ? -1.418 -8.43 34 1 37.34 4 VAL B C 1
ATOM 703 O O . VAL B 1 4 ? -1.422 -9.508 33.406 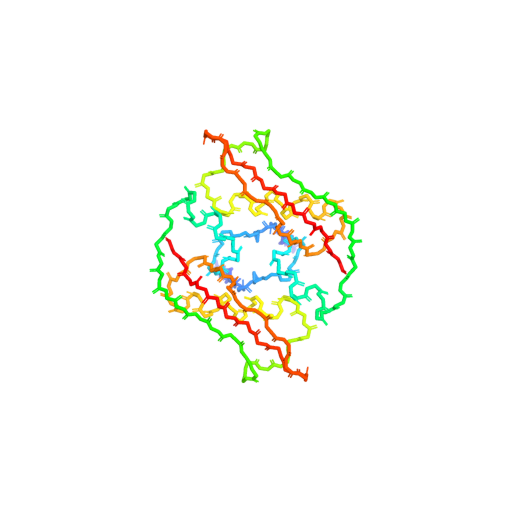1 37.34 4 VAL B O 1
ATOM 706 N N . ILE B 1 5 ? -2.631 -8.016 34.125 1 36.22 5 ILE B N 1
ATOM 707 C CA . ILE B 1 5 ? -3.291 -8.078 32.812 1 36.22 5 ILE B CA 1
ATOM 708 C C . ILE B 1 5 ? -2.488 -7.281 31.797 1 36.22 5 ILE B C 1
ATOM 710 O O . ILE B 1 5 ? -2.221 -6.094 32 1 36.22 5 ILE B O 1
ATOM 714 N N . VAL B 1 6 ? -1.481 -7.836 31.422 1 35.31 6 VAL B N 1
ATOM 715 C CA . VAL B 1 6 ? -0.826 -7.207 30.281 1 35.31 6 VAL B CA 1
ATOM 716 C C . VAL B 1 6 ? -1.856 -6.906 29.203 1 35.31 6 VAL B C 1
ATOM 718 O O . VAL B 1 6 ? -2.486 -7.82 28.656 1 35.31 6 VAL B O 1
ATOM 721 N N . ALA B 1 7 ? -2.777 -6.07 29.531 1 35.44 7 ALA B N 1
ATOM 722 C CA . ALA B 1 7 ? -3.619 -5.707 28.406 1 35.44 7 ALA B CA 1
ATOM 723 C C . ALA B 1 7 ? -2.771 -5.414 27.156 1 35.44 7 ALA B C 1
ATOM 725 O O . ALA B 1 7 ? -1.865 -4.582 27.203 1 35.44 7 ALA B O 1
ATOM 726 N N . LEU B 1 8 ? -2.379 -6.43 26.547 1 34.12 8 LEU B N 1
ATOM 727 C CA . LEU B 1 8 ? -1.797 -6.207 25.219 1 34.12 8 LEU B CA 1
ATOM 728 C C . LEU B 1 8 ? -2.641 -5.23 24.406 1 34.12 8 LEU B C 1
ATOM 730 O O . LEU B 1 8 ? -3.797 -5.52 24.094 1 34.12 8 LEU B O 1
ATOM 734 N N . ALA B 1 9 ? -2.803 -4.027 24.984 1 31.88 9 ALA B N 1
ATOM 735 C CA . ALA B 1 9 ? -3.496 -3.08 24.109 1 31.88 9 ALA B CA 1
ATOM 736 C C . ALA B 1 9 ? -3.055 -3.248 22.656 1 31.88 9 ALA B C 1
ATOM 738 O O . ALA B 1 9 ? -1.863 -3.174 22.359 1 31.88 9 ALA B O 1
ATOM 739 N N . LEU B 1 10 ? -3.609 -4.234 22.047 1 34.5 10 LEU B N 1
ATOM 740 C CA . LEU B 1 10 ? -3.443 -4.414 20.609 1 34.5 10 LEU B CA 1
ATOM 741 C C . LEU B 1 10 ? -3.578 -3.086 19.875 1 34.5 10 LEU B C 1
ATOM 743 O O . LEU B 1 10 ? -4.684 -2.564 19.719 1 34.5 10 LEU B O 1
ATOM 747 N N . SER B 1 11 ? -3 -1.954 20.469 1 36.28 11 SER B N 1
ATOM 748 C CA . SER B 1 11 ? -3.135 -0.711 19.719 1 36.28 11 SER B CA 1
ATOM 749 C C . SER B 1 11 ? -3.006 -0.957 18.219 1 36.28 11 SER B C 1
ATOM 751 O O . SER B 1 11 ? -2.191 -1.773 17.781 1 36.28 11 SER B O 1
ATOM 753 N N . ALA B 1 12 ? -4.094 -0.901 17.609 1 32.12 12 ALA B N 1
ATOM 754 C CA . ALA B 1 12 ? -4.055 -0.912 16.156 1 32.12 12 ALA B CA 1
ATOM 755 C C . ALA B 1 12 ? -2.881 -0.089 15.633 1 32.12 12 ALA B C 1
ATOM 757 O O . ALA B 1 12 ? -2.877 1.139 15.742 1 32.12 12 ALA B O 1
ATOM 758 N N . VAL B 1 13 ? -1.6 -0.199 16.203 1 34.78 13 VAL B N 1
ATOM 759 C CA . VAL B 1 13 ? -0.439 0.484 15.633 1 34.78 13 VAL B CA 1
ATOM 760 C C . VAL B 1 13 ? -0.524 0.475 14.109 1 34.78 13 VAL B C 1
ATOM 762 O O . VAL B 1 13 ? -0.304 -0.56 13.477 1 34.78 13 VAL B O 1
ATOM 765 N N . ALA B 1 14 ? -1.509 0.794 13.617 1 35.62 14 ALA B N 1
ATOM 766 C CA . ALA B 1 14 ? -1.396 1.002 12.172 1 35.62 14 ALA B CA 1
ATOM 767 C C . ALA B 1 14 ? -0.015 1.531 11.805 1 35.62 14 ALA B C 1
ATOM 769 O O . ALA B 1 14 ? 0.761 1.928 12.672 1 35.62 14 ALA B O 1
ATOM 770 N N . PHE B 1 15 ? 0.113 2.25 10.562 1 38.12 15 PHE B N 1
ATOM 771 C CA . PHE B 1 15 ? 1.211 2.547 9.648 1 38.12 15 PHE B CA 1
ATOM 772 C C . PHE B 1 15 ? 2.258 3.422 10.328 1 38.12 15 PHE B C 1
ATOM 774 O O . PHE B 1 15 ? 3.123 3.994 9.664 1 38.12 15 PHE B O 1
ATOM 781 N N . GLY B 1 16 ? 1.968 4.156 11.492 1 34.75 16 GLY B N 1
ATOM 782 C CA . GLY B 1 16 ? 3.045 5.129 11.562 1 34.75 16 GLY B CA 1
ATOM 783 C C . GLY B 1 16 ? 4.422 4.496 11.586 1 34.75 16 GLY B C 1
ATOM 784 O O . GLY B 1 16 ? 5.434 5.199 11.633 1 34.75 16 GLY B O 1
ATOM 785 N N . ALA B 1 17 ? 4.551 3.49 12.312 1 38.78 17 ALA B N 1
ATOM 786 C CA . ALA B 1 17 ? 5.945 3.334 12.727 1 38.78 17 ALA B CA 1
ATOM 787 C C . ALA B 1 17 ? 6.855 3.158 11.508 1 38.78 17 ALA B C 1
ATOM 789 O O . ALA B 1 17 ? 6.375 2.979 10.391 1 38.78 17 ALA B O 1
ATOM 790 N N . SER B 1 18 ? 7.988 2.461 11.703 1 51.28 18 SER B N 1
ATOM 791 C CA . SER B 1 18 ? 9.297 2.49 11.055 1 51.28 18 SER B CA 1
ATOM 792 C C . SER B 1 18 ? 9.219 1.936 9.633 1 51.28 18 SER B C 1
ATOM 794 O O . SER B 1 18 ? 10.172 2.045 8.867 1 51.28 18 SER B O 1
ATOM 796 N N . ALA B 1 19 ? 8.133 0.997 9.297 1 63.03 19 ALA B N 1
ATOM 797 C CA . ALA B 1 19 ? 8.297 0.413 7.969 1 63.03 19 ALA B CA 1
ATOM 798 C C . ALA B 1 19 ? 7.68 1.31 6.898 1 63.03 19 ALA B C 1
ATOM 800 O O . ALA B 1 19 ? 6.641 1.933 7.121 1 63.03 19 ALA B O 1
ATOM 801 N N . ALA B 1 20 ? 8.406 1.599 5.984 1 80.19 20 ALA B N 1
ATOM 802 C CA . ALA B 1 20 ? 7.977 2.375 4.824 1 80.19 20 ALA B CA 1
ATOM 803 C C . ALA B 1 20 ? 6.645 1.858 4.285 1 80.19 20 ALA B C 1
ATOM 805 O O . ALA B 1 20 ? 6.406 0.648 4.258 1 80.19 20 ALA B O 1
ATOM 806 N N . GLN B 1 21 ? 5.664 2.727 4.035 1 86.38 21 GLN B N 1
ATOM 807 C CA . GLN B 1 21 ? 4.316 2.393 3.596 1 86.38 21 GLN B CA 1
ATOM 808 C C . GLN B 1 21 ? 4.18 2.531 2.082 1 86.38 21 GLN B C 1
ATOM 810 O O . GLN B 1 21 ? 4.715 3.467 1.487 1 86.38 21 GLN B O 1
ATOM 815 N N . LEU B 1 22 ? 3.424 1.555 1.519 1 91.38 22 LEU B N 1
ATOM 816 C CA . LEU B 1 22 ? 3.162 1.623 0.085 1 91.38 22 LEU B CA 1
ATOM 817 C C . LEU B 1 22 ? 2.129 2.701 -0.228 1 91.38 22 LEU B C 1
ATOM 819 O O . LEU B 1 22 ? 1.111 2.811 0.46 1 91.38 22 LEU B O 1
ATOM 823 N N . ILE B 1 23 ? 2.418 3.561 -1.176 1 93.5 23 ILE B N 1
ATOM 824 C CA . ILE B 1 23 ? 1.5 4.605 -1.61 1 93.5 23 ILE B CA 1
ATOM 825 C C . ILE B 1 23 ? 1.443 4.645 -3.137 1 93.5 23 ILE B C 1
ATOM 827 O O . ILE B 1 23 ? 2.107 3.85 -3.807 1 93.5 23 ILE B O 1
ATOM 831 N N . THR B 1 24 ? 0.572 5.543 -3.668 1 94.19 24 THR B N 1
ATOM 832 C CA . THR B 1 24 ? 0.435 5.648 -5.117 1 94.19 24 THR B CA 1
ATOM 833 C C . THR B 1 24 ? 1.129 6.902 -5.637 1 94.19 24 THR B C 1
ATOM 835 O O . THR B 1 24 ? 1.475 7.797 -4.859 1 94.19 24 THR B O 1
ATOM 838 N N . LYS B 1 25 ? 1.296 6.953 -6.91 1 93.69 25 LYS B N 1
ATOM 839 C CA . LYS B 1 25 ? 1.964 8.094 -7.523 1 93.69 25 LYS B CA 1
ATOM 840 C C . LYS B 1 25 ? 1.149 9.375 -7.34 1 93.69 25 LYS B C 1
ATOM 842 O O . LYS B 1 25 ? 1.713 10.469 -7.254 1 93.69 25 LYS B O 1
ATOM 847 N N . GLU B 1 26 ? -0.116 9.227 -7.293 1 92.81 26 GLU B N 1
ATOM 848 C CA . GLU B 1 26 ? -1.012 10.359 -7.09 1 92.81 26 GLU B CA 1
ATOM 849 C C . GLU B 1 26 ? -0.775 11.016 -5.73 1 92.81 26 GLU B C 1
ATOM 851 O O . GLU B 1 26 ? -0.781 12.242 -5.613 1 92.81 26 GLU B O 1
ATOM 856 N N . GLU B 1 27 ? -0.518 10.203 -4.762 1 93.19 27 GLU B N 1
ATOM 857 C CA . GLU B 1 27 ? -0.237 10.711 -3.422 1 93.19 27 GLU B CA 1
ATOM 858 C C . GLU B 1 27 ? 1.092 11.461 -3.381 1 93.19 27 GLU B C 1
ATOM 860 O O . GLU B 1 27 ? 1.214 12.477 -2.701 1 93.19 27 GLU B O 1
ATOM 865 N N . VAL B 1 28 ? 2.068 10.852 -4.02 1 95 28 VAL B N 1
ATOM 866 C CA . VAL B 1 28 ? 3.396 11.453 -4.059 1 95 28 VAL B CA 1
ATOM 867 C C . VAL B 1 28 ? 3.301 12.883 -4.594 1 95 28 VAL B C 1
ATOM 869 O O . VAL B 1 28 ? 3.93 13.797 -4.059 1 95 28 VAL B O 1
ATOM 872 N N . LYS B 1 29 ? 2.533 13.023 -5.625 1 92.12 29 LYS B N 1
ATOM 873 C CA . LYS B 1 29 ? 2.361 14.328 -6.258 1 92.12 29 LYS B CA 1
ATOM 874 C C . LYS B 1 29 ? 1.562 15.273 -5.359 1 92.12 29 LYS B C 1
ATOM 876 O O . LYS B 1 29 ? 1.893 16.453 -5.242 1 92.12 29 LYS B O 1
ATOM 881 N N . HIS B 1 30 ? 0.556 14.781 -4.742 1 90.62 30 HIS B N 1
ATOM 882 C CA . HIS B 1 30 ? -0.312 15.586 -3.893 1 90.62 30 HIS B CA 1
ATOM 883 C C . HIS B 1 30 ? 0.432 16.078 -2.656 1 90.62 30 HIS B C 1
ATOM 885 O O . HIS B 1 30 ? 0.339 17.25 -2.297 1 90.62 30 HIS B O 1
ATOM 891 N N . PHE B 1 31 ? 1.183 15.148 -1.994 1 91.94 31 PHE B N 1
ATOM 892 C CA . PHE B 1 31 ? 1.882 15.469 -0.754 1 91.94 31 PHE B CA 1
ATOM 893 C C . PHE B 1 31 ? 3.289 15.984 -1.043 1 91.94 31 PHE B C 1
ATOM 895 O O . PHE B 1 31 ? 4.012 16.375 -0.125 1 91.94 31 PHE B O 1
ATOM 902 N N . LYS B 1 32 ? 3.6 16.062 -2.229 1 94.75 32 LYS B N 1
ATOM 903 C CA . LYS B 1 32 ? 4.883 16.578 -2.705 1 94.75 32 LYS B CA 1
ATOM 904 C C . LYS B 1 32 ? 6.043 15.914 -1.974 1 94.75 32 LYS B C 1
ATOM 906 O O . LYS B 1 32 ? 6.902 16.594 -1.41 1 94.75 32 LYS B O 1
ATOM 911 N N . LEU B 1 33 ? 6.086 14.641 -2.014 1 96.06 33 LEU B N 1
ATOM 912 C CA . LEU B 1 33 ? 7.117 13.852 -1.35 1 96.06 33 LEU B CA 1
ATOM 913 C C . LEU B 1 33 ? 8.438 13.922 -2.115 1 96.06 33 LEU B C 1
ATOM 915 O O . LEU B 1 33 ? 8.445 14.234 -3.307 1 96.06 33 LEU B O 1
ATOM 919 N N . THR B 1 34 ? 9.445 13.617 -1.387 1 97 34 THR B N 1
ATOM 920 C CA . THR B 1 34 ? 10.773 13.664 -1.985 1 97 34 THR B CA 1
ATOM 921 C C . THR B 1 34 ? 11.242 12.266 -2.387 1 97 34 THR B C 1
ATOM 923 O O . THR B 1 34 ? 11.203 11.336 -1.577 1 97 34 THR B O 1
ATOM 926 N N . LYS B 1 35 ? 11.625 12.195 -3.555 1 96.75 35 LYS B N 1
ATOM 927 C CA . LYS B 1 35 ? 12.102 10.906 -4.051 1 96.75 35 LYS B CA 1
ATOM 928 C C . LYS B 1 35 ? 13.445 10.539 -3.432 1 96.75 35 LYS B C 1
ATOM 930 O O . LYS B 1 35 ? 14.391 11.336 -3.457 1 96.75 35 LYS B O 1
ATOM 935 N N . VAL B 1 36 ? 13.508 9.383 -2.861 1 97.06 36 VAL B N 1
ATOM 936 C CA . VAL B 1 36 ? 14.719 8.914 -2.195 1 97.06 36 VAL B CA 1
ATOM 937 C C . VAL B 1 36 ? 15.547 8.07 -3.164 1 97.06 36 VAL B C 1
ATOM 939 O O . VAL B 1 36 ? 16.75 8.289 -3.309 1 97.06 36 VAL B O 1
ATOM 942 N N . GLY B 1 37 ? 14.883 7.086 -3.816 1 97.44 37 GLY B N 1
ATOM 943 C CA . GLY B 1 37 ? 15.555 6.219 -4.77 1 97.44 37 GLY B CA 1
ATOM 944 C C . GLY B 1 37 ? 14.734 4.996 -5.141 1 97.44 37 GLY B C 1
ATOM 945 O O . GLY B 1 37 ? 13.68 4.75 -4.555 1 97.44 37 GLY B O 1
ATOM 946 N N . PRO B 1 38 ? 15.219 4.27 -6.051 1 96.38 38 PRO B N 1
ATOM 947 C CA . PRO B 1 38 ? 14.516 3.066 -6.504 1 96.38 38 PRO B CA 1
ATOM 948 C C . PRO B 1 38 ? 14.852 1.835 -5.668 1 96.38 38 PRO B C 1
ATOM 950 O O . PRO B 1 38 ? 15.969 1.717 -5.16 1 96.38 38 PRO B O 1
ATOM 953 N N . ILE B 1 39 ? 13.859 0.954 -5.5 1 95.44 39 ILE B N 1
ATOM 954 C CA . ILE B 1 39 ? 14.047 -0.347 -4.867 1 95.44 39 ILE B CA 1
ATOM 955 C C . ILE B 1 39 ? 13.344 -1.426 -5.688 1 95.44 39 ILE B C 1
ATOM 957 O O . ILE B 1 39 ? 12.453 -1.126 -6.48 1 95.44 39 ILE B O 1
ATOM 961 N N . SER B 1 40 ? 13.766 -2.623 -5.59 1 92.56 40 SER B N 1
ATOM 962 C CA . SER B 1 40 ? 13.172 -3.717 -6.348 1 92.56 40 SER B CA 1
ATOM 963 C C . SER B 1 40 ? 13.375 -5.055 -5.645 1 92.56 40 SER B C 1
ATOM 965 O O . SER B 1 40 ? 14.406 -5.266 -4.996 1 92.56 40 SER B O 1
ATOM 967 N N . VAL B 1 41 ? 12.211 -5.723 -5.609 1 91.12 41 VAL B N 1
ATOM 968 C CA . VAL B 1 41 ? 12.297 -7.07 -5.059 1 91.12 41 VAL B CA 1
ATOM 969 C C . VAL B 1 41 ? 12.117 -8.094 -6.172 1 91.12 41 VAL B C 1
ATOM 971 O O . VAL B 1 41 ? 11.336 -7.883 -7.102 1 91.12 41 VAL B O 1
ATOM 974 N N . GLY B 1 42 ? 12.867 -9.008 -6.293 1 81.81 42 GLY B N 1
ATOM 975 C CA . GLY B 1 42 ? 12.844 -10 -7.359 1 81.81 42 GLY B CA 1
ATOM 976 C C . GLY B 1 42 ? 13.203 -11.391 -6.891 1 81.81 42 GLY B C 1
ATOM 977 O O . GLY B 1 42 ? 13.172 -11.68 -5.691 1 81.81 42 GLY B O 1
ATOM 978 N N . PRO B 1 43 ? 13.461 -12.07 -7.875 1 74.12 43 PRO B N 1
ATOM 979 C CA . PRO B 1 43 ? 13.766 -13.484 -7.668 1 74.12 43 PRO B CA 1
ATOM 980 C C . PRO B 1 43 ? 14.789 -13.719 -6.559 1 74.12 43 PRO B C 1
ATOM 982 O O . PRO B 1 43 ? 14.719 -14.727 -5.852 1 74.12 43 PRO B O 1
ATOM 985 N N . SER B 1 44 ? 15.484 -12.836 -6.52 1 69.94 44 SER B N 1
ATOM 986 C CA . SER B 1 44 ? 16.438 -13.062 -5.43 1 69.94 44 SER B CA 1
ATOM 987 C C . SER B 1 44 ? 15.773 -12.836 -4.07 1 69.94 44 SER B C 1
ATOM 989 O O . SER B 1 44 ? 16.25 -13.344 -3.055 1 69.94 44 SER B O 1
ATOM 991 N N . GLY B 1 45 ? 14.844 -12.016 -4.051 1 65.19 45 GLY B N 1
ATOM 992 C CA . GLY B 1 45 ? 14.133 -11.773 -2.805 1 65.19 45 GLY B CA 1
ATOM 993 C C . GLY B 1 45 ? 13.203 -12.906 -2.418 1 65.19 45 GLY B C 1
ATOM 994 O O . GLY B 1 45 ? 12.75 -12.977 -1.273 1 65.19 45 GLY B O 1
ATOM 995 N N . GLY B 1 46 ? 13.18 -13.844 -3.404 1 68.12 46 GLY B N 1
ATOM 996 C CA . GLY B 1 46 ? 12.414 -15.039 -3.098 1 68.12 46 GLY B CA 1
ATOM 997 C C . GLY B 1 46 ? 11.008 -15 -3.666 1 68.12 46 GLY B C 1
ATOM 998 O O . GLY B 1 46 ? 10.617 -14.031 -4.316 1 68.12 46 GLY B O 1
ATOM 999 N N . GLU B 1 47 ? 10.422 -16.094 -3.736 1 79.25 47 GLU B N 1
ATOM 1000 C CA . GLU B 1 47 ? 9.008 -16.266 -4.07 1 79.25 47 GLU B CA 1
ATOM 1001 C C . GLU B 1 47 ? 8.109 -15.766 -2.943 1 79.25 47 GLU B C 1
ATOM 1003 O O . GLU B 1 47 ? 8.383 -16.016 -1.767 1 79.25 47 GLU B O 1
ATOM 1008 N N . PHE B 1 48 ? 7.371 -14.797 -3.352 1 84.81 48 PHE B N 1
ATOM 1009 C CA . PHE B 1 48 ? 6.469 -14.266 -2.34 1 84.81 48 PHE B CA 1
ATOM 1010 C C . PHE B 1 48 ? 5.211 -15.117 -2.229 1 84.81 48 PHE B C 1
ATOM 1012 O O . PHE B 1 48 ? 4.609 -15.484 -3.242 1 84.81 48 PHE B O 1
ATOM 1019 N N . SER B 1 49 ? 5.02 -15.547 -1.014 1 83.06 49 SER B N 1
ATOM 1020 C CA . SER B 1 49 ? 3.844 -16.375 -0.784 1 83.06 49 SER B CA 1
ATOM 1021 C C . SER B 1 49 ? 2.584 -15.531 -0.64 1 83.06 49 SER B C 1
ATOM 1023 O O . SER B 1 49 ? 1.472 -16.031 -0.841 1 83.06 49 SER B O 1
ATOM 1025 N N . SER B 1 50 ? 2.789 -14.289 -0.258 1 85.81 50 SER B N 1
ATOM 1026 C CA . SER B 1 50 ? 1.659 -13.383 -0.072 1 85.81 50 SER B CA 1
ATOM 1027 C C . SER B 1 50 ? 2.068 -11.938 -0.309 1 85.81 50 SER B C 1
ATOM 1029 O O . SER B 1 50 ? 3.254 -11.602 -0.266 1 85.81 50 SER B O 1
ATOM 1031 N N . PRO B 1 51 ? 1.106 -11.102 -0.538 1 89.94 51 PRO B N 1
ATOM 1032 C CA . PRO B 1 51 ? 1.427 -9.68 -0.715 1 89.94 51 PRO B CA 1
ATOM 1033 C C . PRO B 1 51 ? 2.102 -9.07 0.512 1 89.94 51 PRO B C 1
ATOM 1035 O O . PRO B 1 51 ? 2.949 -8.188 0.378 1 89.94 51 PRO B O 1
ATOM 1038 N N . SER B 1 52 ? 1.725 -9.625 1.633 1 84.88 52 SER B N 1
ATOM 1039 C CA . SER B 1 52 ? 2.322 -9.141 2.873 1 84.88 52 SER B CA 1
ATOM 1040 C C . SER B 1 52 ? 3.832 -9.359 2.883 1 84.88 52 SER B C 1
ATOM 1042 O O . SER B 1 52 ? 4.586 -8.508 3.352 1 84.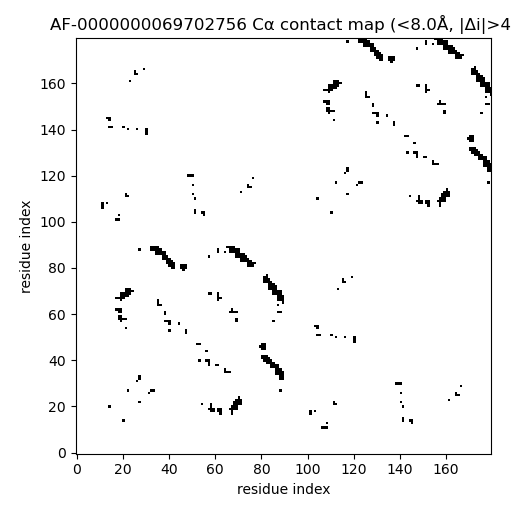88 52 SER B O 1
ATOM 1044 N N . ASP B 1 53 ? 4.25 -10.5 2.354 1 84.31 53 ASP B N 1
ATOM 1045 C CA . ASP B 1 53 ? 5.672 -10.828 2.254 1 84.31 53 ASP B CA 1
ATOM 1046 C C . ASP B 1 53 ? 6.395 -9.852 1.329 1 84.31 53 ASP B C 1
ATOM 1048 O O . ASP B 1 53 ? 7.52 -9.43 1.614 1 84.31 53 ASP B O 1
ATOM 1052 N N . LEU B 1 54 ? 5.785 -9.547 0.297 1 88 54 LEU B N 1
ATOM 1053 C CA . LEU B 1 54 ? 6.328 -8.609 -0.677 1 88 54 LEU B CA 1
ATOM 1054 C C . LEU B 1 54 ? 6.508 -7.227 -0.054 1 88 54 LEU B C 1
ATOM 1056 O O . LEU B 1 54 ? 7.574 -6.617 -0.184 1 88 54 LEU B O 1
ATOM 1060 N N . HIS B 1 55 ? 5.539 -6.785 0.62 1 88.06 55 HIS B N 1
ATOM 1061 C CA . HIS B 1 55 ? 5.559 -5.465 1.24 1 88.06 55 HIS B CA 1
ATOM 1062 C C . HIS B 1 55 ? 6.602 -5.398 2.354 1 88.06 55 HIS B C 1
ATOM 1064 O O . HIS B 1 55 ? 7.223 -4.352 2.564 1 88.06 55 HIS B O 1
ATOM 1070 N N . ASP B 1 56 ? 6.719 -6.516 2.988 1 84.69 56 ASP B N 1
ATOM 1071 C CA . ASP B 1 56 ? 7.738 -6.586 4.031 1 84.69 56 ASP B CA 1
ATOM 1072 C C . ASP B 1 56 ? 9.133 -6.32 3.457 1 84.69 56 ASP B C 1
ATOM 1074 O O . ASP B 1 56 ? 9.914 -5.57 4.039 1 84.69 56 ASP B O 1
ATOM 1078 N N . GLN B 1 57 ? 9.375 -6.836 2.385 1 87.12 57 GLN B N 1
ATOM 1079 C CA . GLN B 1 57 ? 10.672 -6.664 1.734 1 87.12 57 GLN B CA 1
ATOM 1080 C C . GLN B 1 57 ? 10.812 -5.254 1.17 1 87.12 57 GLN B C 1
ATOM 1082 O O . GLN B 1 57 ? 11.844 -4.602 1.37 1 87.12 57 GLN B O 1
ATOM 1087 N N . LEU B 1 58 ? 9.812 -4.848 0.475 1 92.69 58 LEU B N 1
ATOM 1088 C CA . LEU B 1 58 ? 9.828 -3.504 -0.095 1 92.69 58 LEU B CA 1
ATOM 1089 C C . LEU B 1 58 ? 9.953 -2.451 1.001 1 92.69 58 LEU B C 1
ATOM 1091 O O . LEU B 1 58 ? 10.727 -1.498 0.87 1 92.69 58 LEU B O 1
ATOM 1095 N N . SER B 1 59 ? 9.148 -2.65 2.064 1 89.75 59 SER B N 1
ATOM 1096 C CA . SER B 1 59 ? 9.195 -1.72 3.188 1 89.75 59 SER B CA 1
ATOM 1097 C C . SER B 1 59 ? 10.578 -1.697 3.828 1 89.75 59 SER B C 1
ATOM 1099 O O . SER B 1 59 ? 11.062 -0.641 4.246 1 89.75 59 SER B O 1
ATOM 1101 N N . LYS B 1 60 ? 11.156 -2.852 4.008 1 86.94 60 LYS B N 1
ATOM 1102 C CA . LYS B 1 60 ? 12.5 -2.959 4.582 1 86.94 60 LYS B CA 1
ATOM 1103 C C . LYS B 1 60 ? 13.523 -2.219 3.727 1 86.94 60 LYS B C 1
ATOM 1105 O O . LYS B 1 60 ? 14.359 -1.485 4.254 1 86.94 60 LYS B O 1
ATOM 1110 N N . LEU B 1 61 ? 13.414 -2.416 2.438 1 92.06 61 LEU B N 1
ATOM 1111 C CA . LEU B 1 61 ? 14.32 -1.741 1.513 1 92.06 61 LEU B CA 1
ATOM 1112 C C . LEU B 1 61 ? 14.109 -0.231 1.553 1 92.06 61 LEU B C 1
ATOM 1114 O O . LEU B 1 61 ? 15.078 0.534 1.549 1 92.06 61 LEU B O 1
ATOM 1118 N N . ALA B 1 62 ? 12.922 0.17 1.549 1 93 62 ALA B N 1
ATOM 1119 C CA . ALA B 1 62 ? 12.594 1.591 1.631 1 93 62 ALA B CA 1
ATOM 1120 C C . ALA B 1 62 ? 13.148 2.211 2.906 1 93 62 ALA B C 1
ATOM 1122 O O . ALA B 1 62 ? 13.695 3.318 2.879 1 93 62 ALA B O 1
ATOM 1123 N N . ASP B 1 63 ? 12.953 1.434 4.023 1 88.19 63 ASP B N 1
ATOM 1124 C CA . ASP B 1 63 ? 13.477 1.896 5.305 1 88.19 63 ASP B CA 1
ATOM 1125 C C . ASP B 1 63 ? 14.992 2.023 5.262 1 88.19 63 ASP B C 1
ATOM 1127 O O . ASP B 1 63 ? 15.562 2.973 5.812 1 88.19 63 ASP B O 1
ATOM 1131 N N . GLU B 1 64 ? 15.625 1.118 4.586 1 90.12 64 GLU B N 1
ATOM 1132 C CA . GLU B 1 64 ? 17.078 1.129 4.457 1 90.12 64 GLU B CA 1
ATOM 1133 C C . GLU B 1 64 ? 17.562 2.361 3.695 1 90.12 64 GLU B C 1
ATOM 1135 O O . GLU B 1 64 ? 18.656 2.867 3.945 1 90.12 64 GLU B O 1
ATOM 1140 N N . LYS B 1 65 ? 16.703 2.744 2.854 1 91.81 65 LYS B N 1
ATOM 1141 C CA . LYS B 1 65 ? 17.031 3.932 2.064 1 91.81 65 LYS B CA 1
ATOM 1142 C C . LYS B 1 65 ? 16.75 5.207 2.857 1 91.81 65 LYS B C 1
ATOM 1144 O O . LYS B 1 65 ? 17.172 6.297 2.453 1 91.81 65 LYS B O 1
ATOM 1149 N N . GLY B 1 66 ? 16.031 4.938 3.885 1 90.81 66 GLY B N 1
ATOM 1150 C CA . GLY B 1 66 ? 15.648 6.07 4.719 1 90.81 66 GLY B CA 1
ATOM 1151 C C . GLY B 1 66 ? 14.352 6.723 4.289 1 90.81 66 GLY B C 1
ATOM 1152 O O . GLY B 1 66 ? 14.086 7.879 4.625 1 90.81 66 GLY B O 1
ATOM 1153 N N . GLY B 1 67 ? 13.711 6.02 3.457 1 92.19 67 GLY B N 1
ATOM 1154 C CA . GLY B 1 67 ? 12.422 6.527 3.021 1 92.19 67 GLY B CA 1
ATOM 1155 C C . GLY B 1 67 ? 11.273 6.039 3.877 1 92.19 67 GLY B C 1
ATOM 1156 O O . GLY B 1 67 ? 11.414 5.07 4.625 1 92.19 67 GLY B O 1
ATOM 1157 N N . LYS B 1 68 ? 10.133 6.777 3.781 1 89.12 68 LYS B N 1
ATOM 1158 C CA . LYS B 1 68 ? 8.961 6.422 4.582 1 89.12 68 LYS B CA 1
ATOM 1159 C C . LYS B 1 68 ? 7.848 5.859 3.705 1 89.12 68 LYS B C 1
ATOM 1161 O O . LYS B 1 68 ? 6.977 5.137 4.188 1 89.12 68 LYS B O 1
ATOM 1166 N N . TYR B 1 69 ? 7.93 6.207 2.504 1 93.12 69 TYR B N 1
ATOM 1167 C CA . TYR B 1 69 ? 6.914 5.781 1.543 1 93.12 69 TYR B CA 1
ATOM 1168 C C . TYR B 1 69 ? 7.562 5.234 0.276 1 93.12 69 TYR B C 1
ATOM 1170 O O . TYR B 1 69 ? 8.68 5.613 -0.07 1 93.12 69 TYR B O 1
ATOM 1178 N N . TYR B 1 70 ? 6.887 4.277 -0.361 1 94.56 70 TYR B N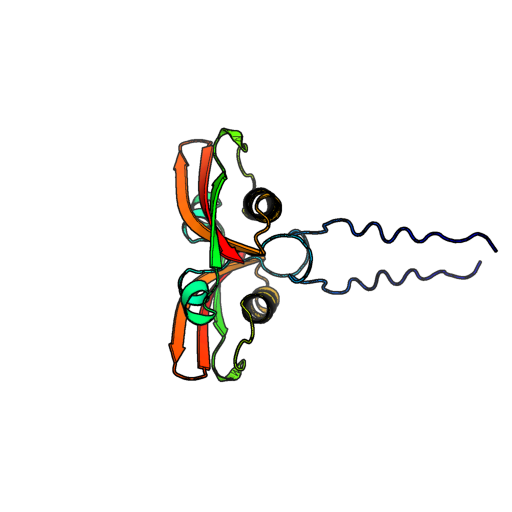 1
ATOM 1179 C CA . TYR B 1 70 ? 7.387 3.77 -1.633 1 94.56 70 TYR B CA 1
ATOM 1180 C C . TYR B 1 70 ? 6.242 3.51 -2.605 1 94.56 70 TYR B C 1
ATOM 1182 O O . TYR B 1 70 ? 5.137 3.162 -2.193 1 94.56 70 TYR B O 1
ATOM 1190 N N . VAL B 1 71 ? 6.449 3.699 -3.902 1 96.19 71 VAL B N 1
ATOM 1191 C CA . VAL B 1 71 ? 5.461 3.51 -4.961 1 96.19 71 VAL B CA 1
ATOM 1192 C C . VAL B 1 71 ? 5.918 2.393 -5.898 1 96.19 71 VAL B C 1
ATOM 1194 O O . VAL B 1 71 ? 7.02 2.445 -6.449 1 96.19 71 VAL B O 1
ATOM 1197 N N . ILE B 1 72 ? 5.074 1.409 -6.004 1 95.69 72 ILE B N 1
ATOM 1198 C CA . ILE B 1 72 ? 5.402 0.335 -6.934 1 95.69 72 ILE B CA 1
ATOM 1199 C C . ILE B 1 72 ? 5.129 0.79 -8.367 1 95.69 72 ILE B C 1
ATOM 1201 O O . ILE B 1 72 ? 3.99 1.105 -8.719 1 95.69 72 ILE B O 1
ATOM 1205 N N . THR B 1 73 ? 6.152 0.812 -9.055 1 95.06 73 THR B N 1
ATOM 1206 C CA . THR B 1 73 ? 6.055 1.301 -10.422 1 95.06 73 THR B CA 1
ATOM 1207 C C . THR B 1 73 ? 5.969 0.139 -11.406 1 95.06 73 THR B C 1
ATOM 1209 O O . THR B 1 73 ? 5.473 0.3 -12.523 1 95.06 73 THR B O 1
ATOM 1212 N N . ALA B 1 74 ? 6.477 -0.986 -10.922 1 92.38 74 ALA B N 1
ATOM 1213 C CA . ALA B 1 74 ? 6.465 -2.154 -11.797 1 92.38 74 ALA B CA 1
ATOM 1214 C C . ALA B 1 74 ? 6.375 -3.445 -10.984 1 92.38 74 ALA B C 1
ATOM 1216 O O . ALA B 1 74 ? 7.027 -3.582 -9.953 1 92.38 74 ALA B O 1
ATOM 1217 N N . ALA B 1 75 ? 5.469 -4.328 -11.406 1 91.88 75 ALA B N 1
ATOM 1218 C CA . ALA B 1 75 ? 5.328 -5.656 -10.812 1 91.88 75 ALA B CA 1
ATOM 1219 C C . ALA B 1 75 ? 5.098 -6.715 -11.891 1 91.88 75 ALA B C 1
ATOM 1221 O O . ALA B 1 75 ? 4.219 -6.562 -12.734 1 91.88 75 ALA B O 1
ATOM 1222 N N . ARG B 1 76 ? 5.988 -7.664 -11.875 1 88.06 76 ARG B N 1
ATOM 1223 C CA . ARG B 1 76 ? 5.91 -8.672 -12.922 1 88.06 76 ARG B CA 1
ATOM 1224 C C . ARG B 1 76 ? 6.137 -10.07 -12.359 1 88.06 76 ARG B C 1
ATOM 1226 O O . ARG B 1 76 ? 6.93 -10.25 -11.43 1 88.06 76 ARG B O 1
ATOM 1233 N N . GLU B 1 77 ? 5.285 -10.992 -12.82 1 86.44 77 GLU B N 1
ATOM 1234 C CA . GLU B 1 77 ? 5.465 -12.391 -12.453 1 86.44 77 GLU B CA 1
ATOM 1235 C C . GLU B 1 77 ? 6.27 -13.148 -13.508 1 86.44 77 GLU B C 1
ATOM 1237 O O . GLU B 1 77 ? 5.941 -13.094 -14.695 1 86.44 77 GLU B O 1
ATOM 1242 N N . HIS B 1 78 ? 7.348 -13.531 -13.164 1 83.44 78 HIS B N 1
ATOM 1243 C CA . HIS B 1 78 ? 8.164 -14.344 -14.055 1 83.44 78 HIS B CA 1
ATOM 1244 C C . HIS B 1 78 ? 8.188 -15.797 -13.602 1 83.44 78 HIS B C 1
ATOM 1246 O O . HIS B 1 78 ? 9.078 -16.203 -12.852 1 83.44 78 HIS B O 1
ATOM 1252 N N . GLY B 1 79 ? 7.371 -16.656 -14.07 1 83 79 GLY B N 1
ATOM 1253 C CA . GLY B 1 79 ? 7.266 -18.031 -13.586 1 83 79 GLY B CA 1
ATOM 1254 C C . GLY B 1 79 ? 6.969 -18.109 -12.102 1 83 79 GLY B C 1
ATOM 1255 O O . GLY B 1 79 ? 6.012 -17.516 -11.617 1 83 79 GLY B O 1
ATOM 1256 N N . PRO B 1 80 ? 7.812 -18.859 -11.383 1 79.88 80 PRO B N 1
ATOM 1257 C CA . PRO B 1 80 ? 7.629 -18.938 -9.93 1 79.88 80 PRO B CA 1
ATOM 1258 C C . PRO B 1 80 ? 8.141 -17.703 -9.195 1 79.88 80 PRO B C 1
ATOM 1260 O O . PRO B 1 80 ? 7.957 -17.578 -7.98 1 79.88 80 PRO B O 1
ATOM 1263 N N . ASN B 1 81 ? 8.664 -16.859 -10.023 1 84.5 81 ASN B N 1
ATOM 1264 C CA . ASN B 1 81 ? 9.305 -15.68 -9.438 1 84.5 81 ASN B CA 1
ATOM 1265 C C . ASN B 1 81 ? 8.469 -14.422 -9.656 1 84.5 81 ASN B C 1
ATOM 1267 O O . ASN B 1 81 ? 7.844 -14.258 -10.703 1 84.5 81 ASN B O 1
ATOM 1271 N N . PHE B 1 82 ? 8.32 -13.703 -8.586 1 87.5 82 PHE B N 1
ATOM 1272 C CA . PHE B 1 82 ? 7.625 -12.422 -8.656 1 87.5 82 PHE B CA 1
ATOM 1273 C C . PHE B 1 82 ? 8.586 -11.266 -8.383 1 87.5 82 PHE B C 1
ATOM 1275 O O . PHE B 1 82 ? 9.453 -11.367 -7.516 1 87.5 82 PHE B O 1
ATOM 1282 N N . GLU B 1 83 ? 8.539 -10.359 -9.297 1 90.38 83 GLU B N 1
ATOM 1283 C CA . GLU B 1 83 ? 9.406 -9.195 -9.148 1 90.38 83 GLU B CA 1
ATOM 1284 C C . GLU B 1 83 ? 8.594 -7.906 -9.086 1 90.38 83 GLU B C 1
ATOM 1286 O O . GLU B 1 83 ? 7.59 -7.762 -9.781 1 90.38 83 GLU B O 1
ATOM 1291 N N . ALA B 1 84 ? 9.008 -7.051 -8.156 1 94.19 84 ALA B N 1
ATOM 1292 C CA . ALA B 1 84 ? 8.367 -5.746 -8.039 1 94.19 84 ALA B CA 1
ATOM 1293 C C . ALA B 1 84 ? 9.406 -4.637 -7.879 1 94.19 84 ALA B C 1
ATOM 1295 O O . ALA B 1 84 ? 10.359 -4.773 -7.109 1 94.19 84 ALA 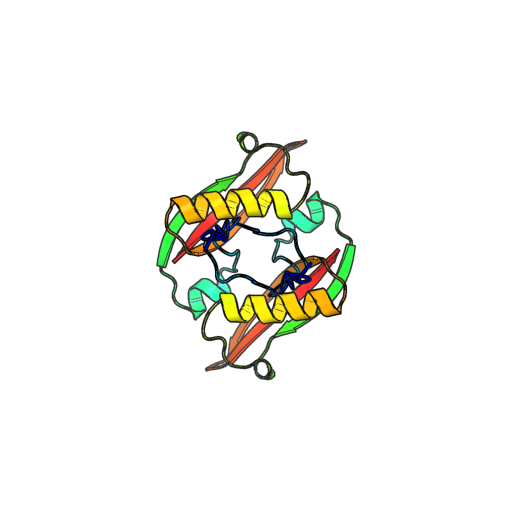B O 1
ATOM 1296 N N . THR B 1 85 ? 9.188 -3.615 -8.641 1 95.19 85 THR B N 1
ATOM 1297 C CA . THR B 1 85 ? 10.047 -2.443 -8.547 1 95.19 85 THR B CA 1
ATOM 1298 C C . THR B 1 85 ? 9.273 -1.244 -8.008 1 95.19 85 THR B C 1
ATOM 1300 O O . THR B 1 85 ? 8.117 -1.027 -8.367 1 95.19 85 THR B O 1
ATOM 1303 N N . ALA B 1 86 ? 9.938 -0.581 -7.148 1 97 86 ALA B N 1
ATOM 1304 C CA . ALA B 1 86 ? 9.273 0.554 -6.52 1 97 86 AL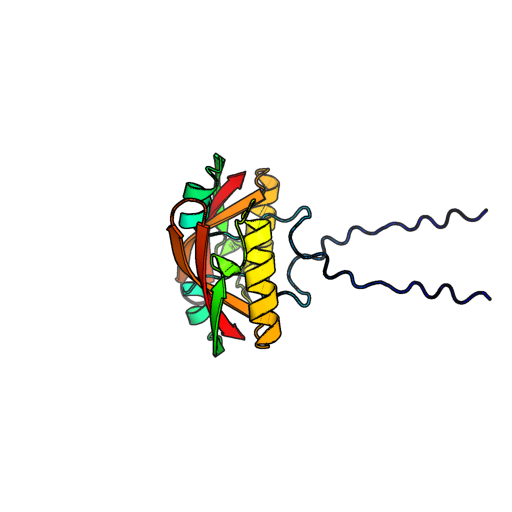A B CA 1
ATOM 1305 C C . ALA B 1 86 ? 10.227 1.731 -6.348 1 97 86 ALA B C 1
ATOM 1307 O O . ALA B 1 86 ? 11.445 1.568 -6.445 1 97 86 ALA B O 1
ATOM 1308 N N . GLU B 1 87 ? 9.648 2.898 -6.164 1 97.44 87 GLU B N 1
ATOM 1309 C CA . GLU B 1 87 ? 10.391 4.109 -5.828 1 97.44 87 GLU B CA 1
ATOM 1310 C C . GLU B 1 87 ? 10.102 4.555 -4.398 1 97.44 87 GLU B C 1
ATOM 1312 O O . GLU B 1 87 ? 8.938 4.656 -3.998 1 97.44 87 GLU B O 1
ATOM 1317 N N . VAL B 1 88 ? 11.164 4.852 -3.727 1 96.75 88 VAL B N 1
ATOM 1318 C CA . VAL B 1 88 ? 11.047 5.215 -2.318 1 96.75 88 VAL B CA 1
ATOM 1319 C C . VAL B 1 88 ? 10.953 6.73 -2.18 1 96.75 88 VAL B C 1
ATOM 1321 O O . VAL B 1 88 ? 11.633 7.469 -2.893 1 96.75 88 VAL B O 1
ATOM 1324 N N . TYR B 1 89 ? 10.078 7.102 -1.318 1 95.81 89 TYR B N 1
ATOM 1325 C CA . TYR B 1 89 ? 9.859 8.523 -1.077 1 95.81 89 TYR B CA 1
ATOM 1326 C C . TYR B 1 89 ? 9.883 8.836 0.415 1 95.81 89 TYR B C 1
ATOM 1328 O O . TYR B 1 89 ? 9.766 7.93 1.245 1 95.81 89 TYR B O 1
ATOM 1336 N N . LYS B 1 90 ? 10.102 10.148 0.738 1 93.31 90 LYS B N 1
ATOM 1337 C CA . LYS B 1 90 ? 10.109 10.586 2.131 1 93.31 90 LYS B CA 1
ATOM 1338 C C . LYS B 1 90 ? 9.484 11.977 2.273 1 93.31 90 LYS B C 1
ATOM 1340 O O . LYS B 1 90 ? 9.445 12.742 1.314 1 93.31 90 LYS B O 1
#

Sequence (180 aa):
MKKVIVALALSAVAFGASAAQLITKEEVKHFKLTKVGPISVGPSGGEFSSPSDLHDQLSKLADEKGGKYYVITAAREHGPNFEATAEVYKMKKVIVALALSAVAFGASAAQLITKEEVKHFKLTKVGPISVGPSGGEFSSPSDLHDQLSKLADEKGGKYYVITAAREHGPNFEATAEVYK

Nearest PDB structures (foldseek):
  2ma8-assembly1_B  TM=9.225E-01  e=7.220E-10  Salmonella enterica subsp. enterica serovar Typhimurium str. LT2
  2jna-assembly1_B  TM=7.882E-01  e=1.805E-09  Salmonella enterica subsp. enterica serovar Typhimurium str. LT2
  4evu-assembly2_B  TM=8.506E-01  e=7.754E-05  Salmonella enterica subsp. enterica serovar Typhimurium str. LT2
  6ghu-assembly1_A  TM=5.740E-01  e=3.797E+00  Pseudomonas aeruginosa
  5ok8-assembly1_A  TM=4.950E-01  e=6.843E+00  Helicobacter pylori J99

pLDDT: mean 78.43, std 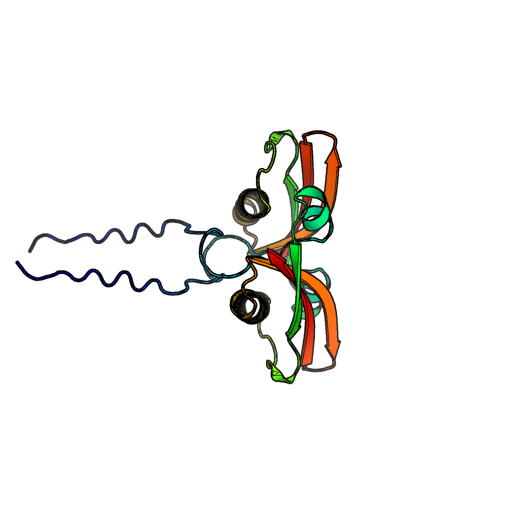22.6, range [27.7, 97.56]

Foldseek 3Di:
DPPPCVVPVVPPPPQDDQFAEEDAPVVCVVVVWAWQFKDKDKPVVPQDPDVVSVSVVVRVVLSVSVARYKYWPDWDDDDSMIMTMIIGTD/DPPPVVVPVVPPPPQDDQFAEEDAPVVCVVVVWAWQFKDKDKVVVPQDPDVVSVSVVVRVVLSVSVARYKYWPDWDDDDSMIMTMIIGTD

Radius of gyration: 17.38 Å; Cα contacts (8 Å, |Δi|>4): 340; chains: 2; bounding box: 33×40×57 Å

InterPro domains:
  IPR010854 YdgH/BhsA/McbA-like domain [PF07338] (33-90)
  IPR025543 Dodecin-like [G3DSA:3.30.1660.10] (23-90)
  IPR036275 YdgH-like superfamily [SSF159871] (2-90)
  IPR051096 BhsA/McbA stress and biofilm-associated protein [PTHR34156] (2-90)

Solvent-accessible surface area (backbone atoms only — not comparable to full-atom values): 10142 Å² total; per-residue (Å²): 130,81,74,71,68,70,69,72,70,76,63,81,70,60,70,77,58,82,57,19,41,73,49,53,70,56,51,40,63,73,70,62,50,42,79,67,48,77,49,72,44,28,59,85,74,34,63,61,90,42,71,64,54,46,48,50,51,52,13,51,51,22,32,73,70,66,15,48,28,30,28,74,78,44,64,46,75,56,85,83,26,40,31,37,30,28,38,16,20,75,131,79,75,71,67,70,68,71,70,73,62,81,71,57,76,75,59,82,55,18,40,72,50,51,69,55,51,40,64,73,69,60,49,42,78,66,46,78,48,69,42,26,62,85,74,33,64,60,89,42,71,57,54,47,46,51,52,52,14,50,51,22,32,72,69,65,15,47,28,29,26,74,77,43,64,47,75,57,84,84,25,40,30,37,30,28,38,16,19,74

Secondary structure (DSSP, 8-state):
--------------TTSSS-EEE-HHHHHHHTPPEEEEEEE-GGG---SSHHHHHHHHHHHHHHTT-SEEEEEEEEEETTEEEEEEEEE-/--------------TTSSSPEEE-HHHHHHHTPPEEEEEEE-GGG---SSHHHHHHHHHHHHHHTT-SEEEEEEEEEETTEEEEEEEEE-